Protein AF-A0A9N8EV13-F1 (afdb_monomer_lite)

Foldseek 3Di:
DDDDDDDDDDDPPPVVVVVVVVVVVVVVVVVVVVVVVVVVVVVVVVVVVVFVVLLVVLPVVDDCLQVVVCQDPPCGCVVPTSVNSVVSCCVLPVPADPVNLVVLVCQLPPDDDPVDDVVVNVVSVVVSVVVCVVNVSPPDPDPDPDPDDDD

pLDDT: mean 83.11, std 17.89, range [36.66, 98.5]

Structure (mmCIF, N/CA/C/O backbone):
data_AF-A0A9N8EV13-F1
#
_entry.id   AF-A0A9N8EV13-F1
#
loop_
_atom_site.group_PDB
_atom_site.id
_atom_site.type_symbol
_atom_site.label_atom_id
_atom_site.label_alt_id
_atom_site.label_comp_id
_atom_site.label_asym_id
_atom_site.label_entity_id
_atom_site.label_seq_id
_atom_site.pdbx_PDB_ins_code
_atom_site.Cartn_x
_atom_site.Cartn_y
_atom_site.Cartn_z
_atom_site.occupancy
_atom_site.B_iso_or_equiv
_atom_site.auth_seq_id
_atom_site.auth_comp_id
_atom_site.auth_asym_id
_atom_site.auth_atom_id
_atom_site.pdbx_PDB_model_num
ATOM 1 N N . MET A 1 1 ? 58.842 9.970 -84.841 1.00 42.62 1 MET A N 1
ATOM 2 C CA . MET A 1 1 ? 58.699 9.866 -83.374 1.00 42.62 1 MET A CA 1
ATOM 3 C C . MET A 1 1 ? 57.317 10.390 -83.016 1.00 42.62 1 MET A C 1
ATOM 5 O O . MET A 1 1 ? 57.102 11.584 -83.142 1.00 42.62 1 MET A O 1
ATOM 9 N N . HIS A 1 2 ? 56.359 9.518 -82.693 1.00 44.03 2 HIS A N 1
ATOM 10 C CA . HIS A 1 2 ? 54.988 9.918 -82.351 1.00 44.03 2 HIS A CA 1
ATOM 11 C C . HIS A 1 2 ? 54.731 9.586 -80.878 1.00 44.03 2 HIS A C 1
ATOM 13 O O . HIS A 1 2 ? 54.788 8.424 -80.483 1.00 44.03 2 HIS A O 1
ATOM 19 N N . CYS A 1 3 ? 54.512 10.622 -80.070 1.00 45.16 3 CYS A N 1
ATOM 20 C CA . CYS A 1 3 ? 54.237 10.526 -78.641 1.00 45.16 3 CYS A CA 1
ATOM 21 C C . CYS A 1 3 ? 52.739 10.234 -78.446 1.00 45.16 3 CYS A C 1
ATOM 23 O O . CYS A 1 3 ? 51.904 11.029 -78.871 1.00 45.16 3 CYS A O 1
ATOM 25 N N . SER A 1 4 ? 52.391 9.088 -77.856 1.00 54.22 4 SER A N 1
ATOM 26 C CA . SER A 1 4 ? 51.003 8.760 -77.501 1.00 54.22 4 SER A CA 1
ATOM 27 C C . SER A 1 4 ? 50.699 9.295 -76.106 1.00 54.22 4 SER A C 1
ATOM 29 O O . SER A 1 4 ? 51.316 8.861 -75.136 1.00 54.22 4 SER A O 1
ATOM 31 N N . THR A 1 5 ? 49.752 10.223 -75.987 1.00 58.94 5 THR A N 1
ATOM 32 C CA . THR A 1 5 ? 49.235 10.660 -74.685 1.00 58.94 5 THR A CA 1
ATOM 33 C C . THR A 1 5 ? 48.137 9.705 -74.193 1.00 58.94 5 THR A C 1
ATOM 35 O O . THR A 1 5 ? 47.281 9.294 -74.984 1.00 58.94 5 THR A O 1
ATOM 38 N N . PRO A 1 6 ? 48.113 9.333 -72.898 1.00 59.06 6 PRO A N 1
ATOM 39 C CA . PRO A 1 6 ? 47.042 8.510 -72.345 1.00 59.06 6 PRO A CA 1
ATOM 40 C C . PRO A 1 6 ? 45.741 9.316 -72.257 1.00 59.06 6 PRO A C 1
ATOM 42 O O . PRO A 1 6 ? 45.720 10.420 -71.712 1.00 59.06 6 PRO A O 1
ATOM 45 N N . LYS A 1 7 ? 44.631 8.760 -72.753 1.00 61.34 7 LYS A N 1
ATOM 46 C CA . LYS A 1 7 ? 43.295 9.337 -72.553 1.00 61.34 7 LYS A CA 1
ATOM 47 C C . LYS A 1 7 ? 42.899 9.199 -71.079 1.00 61.34 7 LYS A C 1
ATOM 49 O O . LYS A 1 7 ? 42.625 8.094 -70.620 1.00 61.34 7 LYS A O 1
ATOM 54 N N . HIS A 1 8 ? 42.843 10.306 -70.340 1.00 60.41 8 HIS A N 1
ATOM 55 C CA . HIS A 1 8 ? 42.165 10.334 -69.043 1.00 60.41 8 HIS A CA 1
ATOM 56 C C . HIS A 1 8 ? 40.648 10.234 -69.256 1.00 60.41 8 HIS A C 1
ATOM 58 O O . HIS A 1 8 ? 40.053 11.070 -69.934 1.00 60.41 8 HIS A O 1
ATOM 64 N N . GLY A 1 9 ? 40.033 9.186 -68.698 1.00 67.25 9 GLY A N 1
ATOM 65 C CA . GLY A 1 9 ? 38.577 9.055 -68.622 1.00 67.25 9 GLY A CA 1
ATOM 66 C C . GLY A 1 9 ? 37.962 10.130 -67.713 1.00 67.25 9 GLY A C 1
ATOM 67 O O . GLY A 1 9 ? 38.671 10.706 -66.884 1.00 67.25 9 GLY A O 1
ATOM 68 N N . PRO A 1 10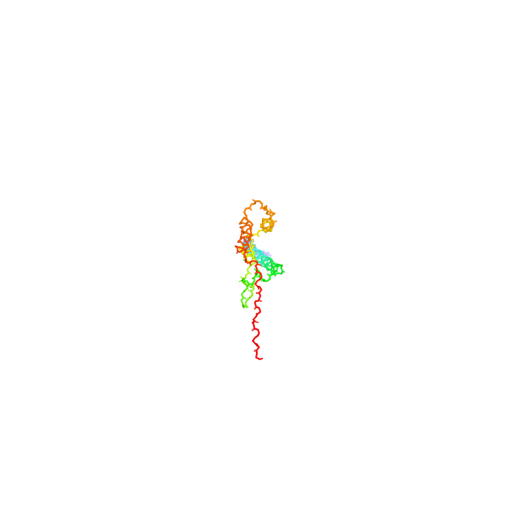 ? 36.661 10.436 -67.861 1.00 62.53 10 PRO A N 1
ATOM 69 C CA . PRO A 1 10 ? 36.020 11.499 -67.101 1.00 62.53 10 PRO A CA 1
ATOM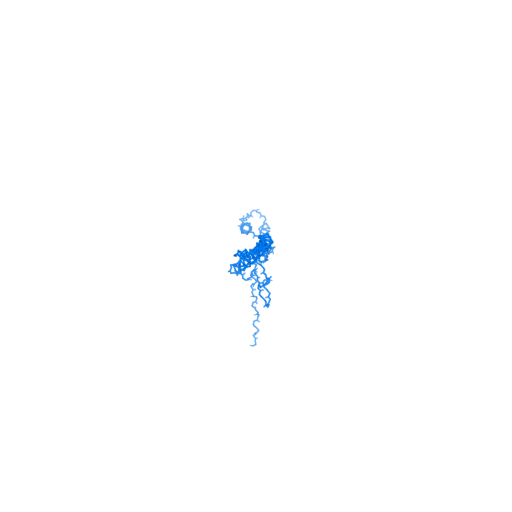 70 C C . PRO A 1 10 ? 36.057 11.184 -65.602 1.00 62.53 10 PRO A C 1
ATOM 72 O O . PRO A 1 10 ? 35.583 10.142 -65.154 1.00 62.53 10 PRO A O 1
ATOM 75 N N . ILE A 1 11 ? 36.612 12.111 -64.823 1.00 62.28 11 ILE A N 1
ATOM 76 C CA . ILE A 1 11 ? 36.556 12.087 -63.364 1.00 62.28 11 ILE A CA 1
ATOM 77 C C . ILE A 1 11 ? 35.072 12.246 -62.995 1.00 62.28 11 ILE A C 1
ATOM 79 O O . ILE A 1 11 ? 34.487 13.293 -63.273 1.00 62.28 11 ILE A O 1
ATOM 83 N N . GLN A 1 12 ? 34.452 11.245 -62.362 1.00 61.84 12 GLN A N 1
ATOM 84 C CA . GLN A 1 12 ? 33.111 11.368 -61.765 1.00 61.84 12 GLN A CA 1
ATOM 85 C C . GLN A 1 12 ? 33.190 11.455 -60.226 1.00 61.84 12 GLN A C 1
ATOM 87 O O . GLN A 1 12 ? 32.782 10.529 -59.536 1.00 61.84 12 GLN A O 1
ATOM 92 N N . PRO A 1 13 ? 33.692 12.554 -59.629 1.00 60.94 13 PRO A N 1
ATOM 93 C CA . PRO A 1 13 ? 33.829 12.675 -58.177 1.00 60.94 13 PRO A CA 1
ATOM 94 C C . PRO A 1 13 ? 32.550 13.180 -57.487 1.00 60.94 13 PRO A C 1
ATOM 96 O O . PRO A 1 13 ? 32.522 13.322 -56.263 1.00 60.94 13 PRO A O 1
ATOM 99 N N . THR A 1 14 ? 31.511 13.531 -58.248 1.00 59.38 14 THR A N 1
ATOM 100 C CA . THR A 1 14 ? 30.260 14.110 -57.737 1.00 59.38 14 THR A CA 1
ATOM 101 C C . THR A 1 14 ? 29.201 13.045 -57.450 1.00 59.38 14 THR A C 1
ATOM 103 O O . THR A 1 14 ? 28.615 13.073 -56.371 1.00 59.38 14 THR A O 1
ATOM 106 N N . GLN A 1 15 ? 29.008 12.062 -58.337 1.00 59.31 15 GLN A N 1
ATOM 107 C CA . GLN A 1 15 ? 28.022 10.980 -58.171 1.00 59.31 15 GLN A CA 1
ATOM 108 C C . GLN A 1 15 ? 28.276 10.157 -56.889 1.00 59.31 15 GLN A C 1
ATOM 110 O O . GLN A 1 15 ? 27.374 10.004 -56.061 1.00 59.31 15 GLN A O 1
ATOM 115 N N . ASP A 1 16 ? 29.523 9.728 -56.666 1.00 60.00 16 ASP A N 1
ATOM 116 C CA . ASP A 1 16 ? 29.928 8.974 -55.469 1.00 60.00 16 ASP A CA 1
ATOM 117 C C . ASP A 1 16 ? 29.783 9.788 -54.177 1.00 60.00 16 ASP A C 1
ATOM 119 O O . ASP A 1 16 ? 29.447 9.255 -53.118 1.00 60.00 16 ASP A O 1
ATOM 123 N N . ARG A 1 17 ? 29.974 11.110 -54.249 1.00 62.50 17 ARG A N 1
ATOM 124 C CA . ARG A 1 17 ? 29.855 12.001 -53.087 1.00 62.50 17 ARG A CA 1
ATOM 125 C C . ARG A 1 17 ? 28.400 12.153 -52.647 1.00 62.50 17 ARG A C 1
ATOM 127 O O . ARG A 1 17 ? 28.118 12.101 -51.452 1.00 62.50 17 ARG A O 1
ATOM 134 N N . HIS A 1 18 ? 27.470 12.291 -53.591 1.00 63.69 18 HIS A N 1
ATOM 135 C CA . HIS A 1 18 ? 26.039 12.353 -53.283 1.00 63.69 18 HIS A CA 1
ATOM 136 C C . HIS A 1 18 ? 25.511 11.021 -52.733 1.00 63.69 18 HIS A C 1
ATOM 138 O O . HIS A 1 18 ? 24.756 11.023 -51.758 1.00 63.69 18 HIS A O 1
ATOM 144 N N . GLN A 1 19 ? 25.956 9.888 -53.287 1.00 69.94 19 GLN A N 1
ATOM 145 C CA . GLN A 1 19 ? 25.602 8.562 -52.769 1.00 69.94 19 GLN A CA 1
ATOM 146 C C . GLN A 1 19 ? 26.183 8.319 -51.366 1.00 69.94 19 GLN A C 1
ATOM 148 O O . GLN A 1 19 ? 25.464 7.859 -50.479 1.00 69.94 19 GLN A O 1
ATOM 153 N N . SER A 1 20 ? 27.435 8.718 -51.122 1.00 82.31 20 SER A N 1
ATOM 154 C CA . SER A 1 20 ? 28.081 8.649 -49.804 1.00 82.31 20 SER A CA 1
ATOM 155 C C . SER A 1 20 ? 27.347 9.486 -48.744 1.00 82.31 20 SER A C 1
ATOM 157 O O . SER A 1 20 ? 27.093 9.012 -47.634 1.00 82.31 20 SER A O 1
ATOM 159 N N . MET A 1 21 ? 26.897 10.697 -49.093 1.00 83.19 21 MET A N 1
ATOM 160 C CA . MET A 1 21 ? 26.118 11.554 -48.189 1.00 83.19 21 MET A CA 1
ATOM 161 C C . MET A 1 21 ? 24.734 10.975 -47.872 1.00 83.19 21 MET A C 1
ATOM 163 O O . MET A 1 21 ? 24.314 11.001 -46.714 1.00 83.19 21 MET A O 1
ATOM 167 N N . ALA A 1 22 ? 24.033 10.416 -48.862 1.00 86.75 22 ALA A N 1
ATOM 168 C CA . ALA A 1 22 ? 22.742 9.760 -48.648 1.00 86.75 22 ALA A CA 1
ATOM 169 C C . ALA A 1 22 ? 22.876 8.525 -47.736 1.00 86.75 22 ALA A C 1
ATOM 171 O O . ALA A 1 22 ? 22.096 8.353 -46.795 1.00 86.75 22 ALA A O 1
ATOM 172 N N . GLN A 1 23 ? 23.915 7.709 -47.945 1.00 88.44 23 GLN A N 1
ATOM 173 C CA . GLN A 1 23 ? 24.233 6.568 -47.081 1.00 88.44 23 GLN A CA 1
ATOM 174 C C . GLN A 1 23 ? 24.596 7.007 -45.656 1.00 88.44 23 GLN A C 1
ATOM 176 O O . GLN A 1 23 ? 24.133 6.407 -44.682 1.00 88.44 23 GLN A O 1
ATOM 181 N N . HIS A 1 24 ? 25.387 8.074 -45.510 1.00 89.44 24 HIS A N 1
ATOM 182 C CA . HIS A 1 24 ? 25.721 8.650 -44.209 1.00 89.44 24 HIS A CA 1
ATOM 183 C C . HIS A 1 24 ? 24.463 9.132 -43.472 1.00 89.44 24 HIS A C 1
ATOM 185 O O . HIS A 1 24 ? 24.245 8.762 -42.318 1.00 89.44 24 HIS A O 1
ATOM 191 N N . GLN A 1 25 ? 23.578 9.868 -44.153 1.00 90.38 25 GLN A N 1
ATOM 192 C CA . GLN A 1 25 ? 22.295 10.300 -43.592 1.00 90.38 25 GLN A CA 1
ATOM 193 C C . GLN A 1 25 ? 21.424 9.114 -43.164 1.00 90.38 25 GLN A C 1
ATOM 195 O O . GLN A 1 25 ? 20.786 9.161 -42.110 1.00 90.38 25 GLN A O 1
ATOM 200 N N . GLN A 1 26 ? 21.406 8.031 -43.943 1.00 92.44 26 GLN A N 1
ATOM 201 C CA . GLN A 1 26 ? 20.654 6.827 -43.600 1.00 92.44 26 GLN A CA 1
ATOM 202 C C . GLN A 1 26 ? 21.218 6.128 -42.355 1.00 92.44 26 GLN A C 1
ATOM 204 O O . GLN A 1 26 ? 20.446 5.731 -41.482 1.00 92.44 26 GLN A O 1
ATOM 209 N N . ARG A 1 27 ? 22.546 6.058 -42.198 1.00 92.38 27 ARG A N 1
ATOM 210 C CA . ARG A 1 27 ? 23.185 5.547 -40.970 1.00 92.38 27 ARG A CA 1
ATOM 211 C C . ARG A 1 27 ? 22.853 6.401 -39.750 1.00 92.38 27 ARG A C 1
ATOM 213 O O . ARG A 1 27 ? 22.523 5.846 -38.708 1.00 92.38 27 ARG A O 1
ATOM 220 N N . LEU A 1 28 ? 22.860 7.729 -39.885 1.00 95.75 28 LEU A N 1
ATOM 221 C CA . LEU A 1 28 ? 22.463 8.631 -38.798 1.00 95.75 28 LEU A CA 1
ATOM 222 C C . LEU A 1 28 ? 21.006 8.404 -38.368 1.00 95.75 28 LEU A C 1
ATOM 224 O O . LEU A 1 28 ? 20.706 8.419 -37.175 1.00 95.75 28 LEU A O 1
ATOM 228 N N . LYS A 1 29 ? 20.091 8.156 -39.316 1.00 95.06 29 LYS A N 1
ATOM 229 C CA . LYS A 1 29 ? 18.695 7.802 -39.001 1.00 95.06 29 LYS A CA 1
ATOM 230 C C . LYS A 1 29 ? 18.609 6.483 -38.224 1.00 95.06 29 LYS A C 1
ATOM 232 O O . LYS A 1 29 ? 17.936 6.433 -37.197 1.00 95.06 29 LYS A O 1
ATOM 237 N N . LEU A 1 30 ? 19.317 5.446 -38.675 1.00 95.00 30 LEU A N 1
ATOM 238 C CA . LEU A 1 30 ? 19.354 4.140 -38.002 1.00 95.00 30 LEU A CA 1
ATOM 239 C C . LEU A 1 30 ? 19.971 4.225 -36.601 1.00 95.00 30 LEU A C 1
ATOM 241 O O . LEU A 1 30 ? 19.473 3.593 -35.668 1.00 95.00 30 LEU A O 1
ATOM 245 N N . GLN A 1 31 ? 21.006 5.049 -36.432 1.00 96.56 31 GLN A N 1
ATOM 246 C CA . GLN A 1 31 ? 21.621 5.308 -35.134 1.00 96.56 31 GLN A CA 1
ATOM 247 C C . GLN A 1 31 ? 20.616 5.952 -34.174 1.00 96.56 31 GLN A C 1
ATOM 249 O O . GLN A 1 31 ? 20.432 5.453 -33.068 1.00 96.56 31 GLN A O 1
ATOM 254 N N . LYS A 1 32 ? 19.912 7.008 -34.606 1.00 96.38 32 LYS A N 1
ATOM 255 C CA . LYS A 1 32 ? 18.872 7.667 -33.795 1.00 96.38 32 LYS A CA 1
ATOM 256 C C . LYS A 1 32 ? 17.763 6.699 -33.385 1.00 96.38 32 LYS A C 1
ATOM 258 O O . LYS A 1 32 ? 17.369 6.688 -32.221 1.00 96.38 32 LYS A O 1
ATOM 263 N N . LEU A 1 33 ? 17.293 5.870 -34.319 1.00 96.94 33 LEU A N 1
ATOM 264 C CA . LEU A 1 33 ? 16.265 4.867 -34.044 1.00 96.94 33 LEU A CA 1
ATOM 265 C C . LEU A 1 33 ? 16.740 3.839 -33.008 1.00 96.94 33 LEU A C 1
ATOM 267 O O . LEU A 1 33 ? 16.016 3.525 -32.067 1.00 96.94 33 LEU A O 1
ATOM 271 N N . THR A 1 34 ? 17.977 3.360 -33.145 1.00 97.00 34 THR A N 1
ATOM 272 C CA . THR A 1 34 ? 18.578 2.407 -32.201 1.00 97.00 34 THR A CA 1
ATOM 273 C C . THR A 1 34 ? 18.723 3.013 -30.809 1.00 97.00 34 THR A C 1
ATOM 275 O O . THR A 1 34 ? 18.343 2.378 -29.827 1.00 97.00 34 THR A O 1
ATOM 278 N N . SER A 1 35 ? 19.214 4.252 -30.714 1.00 96.69 35 SER A N 1
ATOM 279 C CA . SER A 1 35 ? 19.338 4.957 -29.436 1.00 96.69 35 SER A CA 1
ATOM 280 C C . SER A 1 35 ? 17.980 5.162 -28.761 1.00 96.69 35 SER A C 1
ATOM 282 O O . SER A 1 35 ? 17.862 4.932 -27.561 1.00 96.69 35 SER A O 1
ATOM 284 N N . SER A 1 36 ? 16.941 5.524 -29.525 1.00 96.38 36 SER A N 1
ATOM 285 C CA . SER A 1 36 ? 15.575 5.667 -29.003 1.00 96.38 36 SER A CA 1
ATOM 286 C C . SER A 1 36 ? 15.022 4.339 -28.482 1.00 96.38 36 SER A C 1
ATOM 288 O O . SER A 1 36 ? 14.519 4.287 -27.362 1.00 96.38 36 SER A O 1
ATOM 290 N N . LEU A 1 37 ? 15.195 3.245 -29.232 1.00 97.25 37 LEU A N 1
ATOM 291 C CA . LEU A 1 37 ? 14.805 1.909 -28.784 1.00 97.25 37 LEU A CA 1
ATOM 292 C C . LEU A 1 37 ? 15.541 1.507 -27.500 1.00 97.25 37 LEU A C 1
ATOM 294 O O . LEU A 1 37 ? 14.928 0.962 -26.581 1.00 97.25 37 LEU A O 1
ATOM 298 N N . GLN A 1 38 ? 16.848 1.771 -27.427 1.00 97.25 38 GLN A N 1
ATOM 299 C CA . GLN A 1 38 ? 17.645 1.473 -26.240 1.00 97.25 38 GLN A CA 1
ATOM 300 C C . GLN A 1 38 ? 17.150 2.267 -25.027 1.00 97.25 38 GLN A C 1
ATOM 302 O O . GLN A 1 38 ? 17.046 1.712 -23.935 1.00 97.25 38 GLN A O 1
ATOM 307 N N . GLN A 1 39 ? 16.789 3.535 -25.221 1.00 97.19 39 GLN A N 1
ATOM 308 C CA . GLN A 1 39 ? 16.213 4.364 -24.171 1.00 97.19 39 GLN A CA 1
ATOM 309 C C . GLN A 1 39 ? 14.870 3.802 -23.690 1.00 97.19 39 GLN A C 1
ATOM 311 O O . GLN A 1 39 ? 14.705 3.604 -22.491 1.00 97.19 39 GLN A O 1
ATOM 316 N N . THR A 1 40 ? 13.951 3.450 -24.597 1.00 97.62 40 THR A N 1
ATOM 317 C CA . THR A 1 40 ? 12.658 2.843 -24.232 1.00 97.62 40 THR A CA 1
ATOM 318 C C . THR A 1 40 ? 12.836 1.530 -23.472 1.00 97.62 40 THR A C 1
ATOM 320 O O . THR A 1 40 ? 12.167 1.310 -22.462 1.00 97.62 40 THR A O 1
ATOM 323 N N . LYS A 1 41 ? 13.769 0.672 -23.909 1.00 98.19 41 LYS A N 1
ATOM 324 C CA . LYS A 1 41 ? 14.114 -0.566 -23.194 1.00 98.19 41 LYS A CA 1
ATOM 325 C C . LYS A 1 41 ? 14.600 -0.269 -21.779 1.00 98.19 41 LYS A C 1
ATOM 327 O O . LYS A 1 41 ? 14.090 -0.861 -20.833 1.00 98.19 41 LYS A O 1
ATOM 332 N N . ASN A 1 42 ? 15.541 0.662 -21.627 1.00 98.25 42 ASN A N 1
ATOM 333 C CA . ASN A 1 42 ? 16.075 1.040 -20.320 1.00 98.25 42 ASN A CA 1
ATOM 334 C C . ASN A 1 42 ? 14.975 1.594 -19.403 1.00 98.25 42 ASN A C 1
ATOM 336 O O . ASN A 1 42 ? 14.870 1.168 -18.257 1.00 98.25 42 ASN A O 1
ATOM 340 N N . THR A 1 43 ? 14.115 2.480 -19.910 1.00 98.31 43 THR A N 1
ATOM 341 C CA . THR A 1 43 ? 12.981 3.027 -19.153 1.00 98.31 43 THR A CA 1
ATOM 342 C C . THR A 1 43 ? 12.033 1.927 -18.679 1.00 98.31 43 THR A C 1
ATOM 344 O O . THR A 1 43 ? 11.645 1.920 -17.513 1.00 98.31 43 THR A O 1
ATOM 347 N N . PHE A 1 44 ? 11.693 0.967 -19.543 1.00 98.19 44 PHE A N 1
ATOM 348 C CA . PHE A 1 44 ? 10.832 -0.156 -19.173 1.00 98.19 44 PHE A CA 1
ATOM 349 C C . PHE A 1 44 ? 11.464 -1.055 -18.101 1.00 98.19 44 PHE A C 1
ATOM 351 O O . PHE A 1 44 ? 10.790 -1.454 -17.152 1.00 98.19 44 PHE A O 1
ATOM 358 N N . LEU A 1 45 ?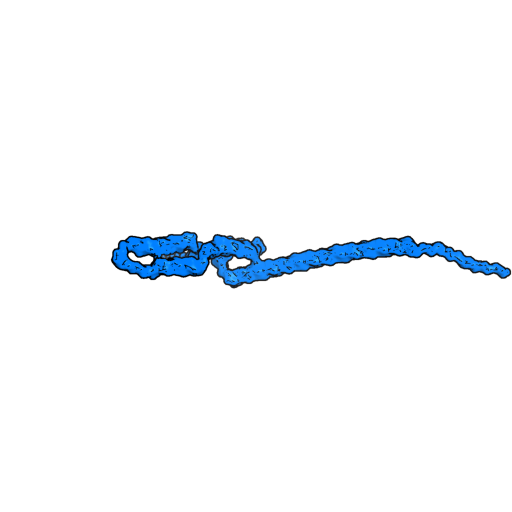 12.761 -1.353 -18.225 1.00 98.50 45 LEU A N 1
ATOM 359 C CA . LEU A 1 45 ? 13.484 -2.159 -17.240 1.00 98.50 45 LEU A CA 1
ATOM 360 C C . LEU A 1 45 ? 13.527 -1.476 -15.870 1.00 98.50 45 LEU A C 1
ATOM 362 O O . LEU A 1 45 ? 13.280 -2.137 -14.863 1.00 98.50 45 LEU A O 1
ATOM 366 N N . ILE A 1 46 ? 13.778 -0.164 -15.840 1.00 98.31 46 ILE A N 1
ATOM 367 C CA . ILE A 1 46 ? 13.753 0.630 -14.606 1.00 98.31 46 ILE A CA 1
ATOM 368 C C . ILE A 1 46 ? 12.353 0.603 -13.996 1.00 98.31 46 ILE A C 1
ATOM 370 O O . ILE A 1 46 ? 12.215 0.263 -12.828 1.00 98.31 46 ILE A O 1
ATOM 374 N N . PHE A 1 47 ? 11.311 0.892 -14.782 1.00 97.62 47 PHE A N 1
ATOM 375 C CA . PHE A 1 47 ? 9.928 0.866 -14.303 1.00 97.62 47 PHE A CA 1
ATOM 376 C C . PHE A 1 47 ? 9.566 -0.483 -13.670 1.00 97.62 47 PHE A C 1
ATOM 378 O O . PHE A 1 47 ? 9.086 -0.525 -12.539 1.00 97.62 47 PHE A O 1
ATOM 385 N N . ARG A 1 48 ? 9.844 -1.589 -14.371 1.00 97.44 48 ARG A N 1
ATOM 386 C CA . ARG A 1 48 ? 9.556 -2.939 -13.873 1.00 97.44 48 ARG A CA 1
ATOM 387 C C . ARG A 1 48 ? 10.352 -3.255 -12.608 1.00 97.44 48 ARG A C 1
ATOM 389 O O . ARG A 1 48 ? 9.798 -3.815 -11.669 1.00 97.44 48 ARG A O 1
ATOM 396 N N . GLY A 1 49 ? 11.637 -2.900 -12.582 1.00 98.06 49 GLY A N 1
ATOM 397 C CA . GLY A 1 49 ? 12.492 -3.091 -11.411 1.00 98.06 49 GLY A CA 1
ATOM 398 C C . GLY A 1 49 ? 11.956 -2.345 -10.191 1.00 98.06 49 GLY A C 1
ATOM 399 O O . GLY A 1 49 ? 11.827 -2.938 -9.122 1.00 98.06 49 GLY A O 1
ATOM 400 N N . THR A 1 50 ? 11.571 -1.082 -10.369 1.00 97.94 50 THR A N 1
ATOM 401 C CA . THR A 1 50 ? 10.991 -0.251 -9.310 1.00 97.94 50 THR A CA 1
ATOM 402 C C . THR A 1 50 ? 9.638 -0.781 -8.837 1.00 97.94 50 THR A C 1
ATOM 404 O O . THR A 1 50 ? 9.430 -0.878 -7.632 1.00 97.94 50 THR A O 1
ATOM 407 N N . GLU A 1 51 ? 8.732 -1.174 -9.742 1.00 97.81 51 GLU A N 1
ATOM 408 C CA . GLU A 1 51 ? 7.435 -1.766 -9.367 1.00 97.81 51 GLU A CA 1
ATOM 409 C C . GLU A 1 51 ? 7.626 -3.030 -8.532 1.00 97.81 51 GLU A C 1
ATOM 411 O O . GLU A 1 51 ? 7.008 -3.177 -7.478 1.00 97.81 51 GLU A O 1
ATOM 416 N N . THR A 1 52 ? 8.521 -3.915 -8.972 1.00 97.25 52 THR A N 1
ATOM 417 C CA . THR A 1 52 ? 8.770 -5.182 -8.286 1.00 97.25 52 THR A CA 1
ATOM 418 C C . THR A 1 52 ? 9.420 -4.951 -6.923 1.00 97.25 52 THR A C 1
ATOM 420 O O . THR A 1 52 ? 9.024 -5.591 -5.949 1.00 97.25 52 THR A O 1
ATOM 423 N N . ALA A 1 53 ? 10.375 -4.021 -6.828 1.00 98.06 53 ALA A N 1
ATOM 424 C CA . ALA A 1 53 ? 11.009 -3.659 -5.564 1.00 98.06 53 ALA A CA 1
ATOM 425 C C . ALA A 1 53 ? 10.001 -3.060 -4.574 1.00 98.06 53 ALA A C 1
ATOM 427 O O . ALA A 1 53 ? 9.939 -3.505 -3.430 1.00 98.06 53 ALA A O 1
ATOM 428 N N . LEU A 1 54 ? 9.166 -2.119 -5.024 1.00 97.69 54 LEU A N 1
ATOM 429 C CA . LEU A 1 54 ? 8.157 -1.482 -4.181 1.00 97.69 54 LEU A CA 1
ATOM 430 C C . LEU A 1 54 ? 7.103 -2.489 -3.710 1.00 97.69 54 LEU A C 1
ATOM 432 O O . LEU A 1 54 ? 6.783 -2.543 -2.526 1.00 97.69 54 LEU A O 1
ATOM 436 N N . LYS A 1 55 ? 6.597 -3.335 -4.616 1.00 97.44 55 LYS A N 1
ATOM 437 C CA . LYS A 1 55 ? 5.655 -4.402 -4.256 1.00 97.44 55 LYS A CA 1
ATOM 438 C C . LYS A 1 55 ? 6.243 -5.328 -3.200 1.00 97.44 55 LYS A C 1
ATOM 440 O O . LYS A 1 55 ? 5.563 -5.663 -2.237 1.00 97.44 55 LYS A O 1
ATOM 445 N N . LYS A 1 56 ? 7.503 -5.731 -3.371 1.00 97.12 56 LYS A N 1
ATOM 446 C CA . LYS A 1 56 ? 8.195 -6.581 -2.404 1.00 97.12 56 LYS A CA 1
ATOM 447 C C . LYS A 1 56 ? 8.292 -5.898 -1.037 1.00 97.12 56 LYS A C 1
ATOM 449 O O . LYS A 1 56 ? 7.907 -6.509 -0.051 1.00 97.12 56 LYS A O 1
ATOM 454 N N . GLN A 1 57 ? 8.726 -4.638 -0.992 1.00 97.75 57 GLN A N 1
ATOM 455 C CA . GLN A 1 57 ? 8.808 -3.870 0.255 1.00 97.75 57 GLN A CA 1
ATOM 456 C C . GLN A 1 57 ? 7.459 -3.801 0.978 1.00 97.75 57 GLN A C 1
ATOM 458 O O . GLN A 1 57 ? 7.407 -4.015 2.185 1.00 97.75 57 GLN A O 1
ATOM 463 N N . LEU A 1 58 ? 6.366 -3.554 0.250 1.00 96.62 58 LEU A N 1
ATOM 464 C CA . LEU A 1 58 ? 5.022 -3.518 0.832 1.00 96.62 58 LEU A CA 1
ATOM 465 C C . LEU A 1 58 ? 4.610 -4.875 1.414 1.00 96.62 58 LEU A C 1
ATOM 467 O O . LEU A 1 58 ? 4.152 -4.927 2.550 1.00 96.62 58 LEU A O 1
ATOM 471 N N . LEU A 1 59 ? 4.811 -5.966 0.670 1.00 95.62 59 LEU A N 1
ATOM 472 C CA . LEU A 1 59 ? 4.462 -7.318 1.123 1.00 95.62 59 LEU A CA 1
ATOM 473 C C . LEU A 1 59 ? 5.337 -7.813 2.286 1.00 95.62 59 LEU A C 1
ATOM 475 O O . LEU A 1 59 ? 4.893 -8.655 3.057 1.00 95.62 59 LEU A O 1
ATOM 479 N N . GLU A 1 60 ? 6.574 -7.326 2.404 1.00 95.81 60 GLU A N 1
ATOM 480 C CA . GLU A 1 60 ? 7.463 -7.652 3.528 1.00 95.81 60 GLU A CA 1
ATOM 481 C C . GLU A 1 60 ? 7.170 -6.804 4.773 1.00 95.81 60 GLU A C 1
ATOM 483 O O . GLU A 1 60 ? 7.367 -7.273 5.891 1.00 95.81 60 GLU A O 1
ATOM 488 N N . THR A 1 61 ? 6.711 -5.564 4.591 1.00 95.75 61 THR A N 1
ATOM 489 C CA . THR A 1 61 ? 6.463 -4.624 5.699 1.00 95.75 61 THR A CA 1
ATOM 490 C C . THR A 1 61 ? 5.077 -4.808 6.309 1.00 95.75 61 THR A C 1
ATOM 492 O O . THR A 1 61 ? 4.903 -4.656 7.516 1.00 95.75 61 THR A O 1
ATOM 495 N N . VAL A 1 62 ? 4.076 -5.111 5.483 1.00 90.25 62 VAL A N 1
ATOM 496 C CA . VAL A 1 62 ? 2.678 -5.217 5.908 1.00 90.25 62 VAL A CA 1
ATOM 497 C C . VAL A 1 62 ? 2.330 -6.678 6.180 1.00 90.25 62 VAL A C 1
ATOM 499 O O . VAL A 1 62 ? 2.627 -7.556 5.375 1.00 90.25 62 VAL A O 1
ATOM 502 N N . SER A 1 63 ? 1.662 -6.943 7.306 1.00 89.56 63 SER A N 1
ATOM 503 C CA . SER A 1 63 ? 1.193 -8.293 7.646 1.00 89.56 63 SER A CA 1
ATOM 504 C C . SER A 1 63 ? 0.260 -8.863 6.565 1.00 89.56 63 SER A C 1
ATOM 506 O O . SER A 1 63 ? -0.605 -8.155 6.041 1.00 89.56 63 SER A O 1
ATOM 508 N N . ASP A 1 64 ? 0.383 -10.166 6.269 1.00 89.12 64 ASP A N 1
ATOM 509 C CA . ASP A 1 64 ? -0.436 -10.863 5.258 1.00 89.12 64 ASP A CA 1
ATOM 510 C C . ASP A 1 64 ? -1.940 -10.749 5.567 1.00 89.12 64 ASP A C 1
ATOM 512 O O . ASP A 1 64 ? -2.753 -10.745 4.649 1.00 89.12 64 ASP A O 1
ATOM 516 N N . THR A 1 65 ? -2.338 -10.546 6.830 1.00 88.62 65 THR A N 1
ATOM 517 C CA . THR A 1 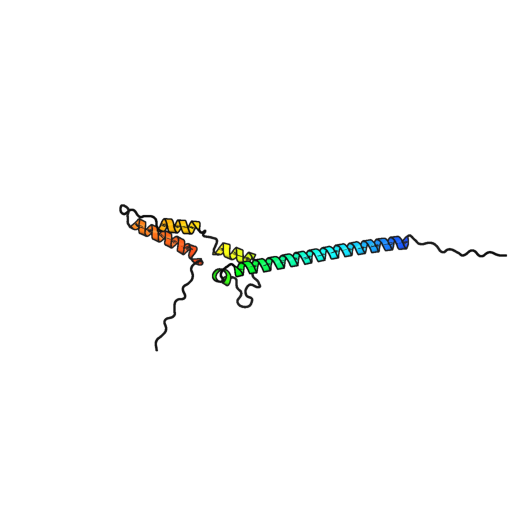65 ? -3.743 -10.317 7.215 1.00 88.62 65 THR A CA 1
ATOM 518 C C . THR A 1 65 ? -4.403 -9.178 6.431 1.00 88.62 65 THR A C 1
ATOM 520 O O . THR A 1 65 ? -5.564 -9.328 6.052 1.00 88.62 65 THR A O 1
ATOM 523 N N . PHE A 1 66 ? -3.661 -8.105 6.135 1.00 88.62 66 PHE A N 1
ATOM 524 C CA . PHE A 1 66 ? -4.157 -6.907 5.444 1.00 88.62 66 PHE A CA 1
ATOM 525 C C . PHE A 1 66 ? -3.981 -6.952 3.919 1.00 88.62 66 PHE A C 1
ATOM 527 O O . PHE A 1 66 ? -4.421 -6.050 3.216 1.00 88.62 66 PHE A O 1
ATOM 534 N N . THR A 1 67 ? -3.307 -7.974 3.384 1.00 92.38 67 THR A N 1
ATOM 535 C CA . THR A 1 67 ? -3.011 -8.078 1.942 1.00 92.38 67 THR A CA 1
ATOM 536 C C . THR A 1 67 ? -3.541 -9.364 1.307 1.00 92.38 67 THR A C 1
ATOM 538 O O . THR A 1 67 ? -3.756 -9.400 0.095 1.00 92.38 67 THR A O 1
ATOM 541 N N . LYS A 1 68 ? -3.857 -10.396 2.103 1.00 92.75 68 LYS A N 1
ATOM 542 C CA . LYS A 1 68 ? -4.350 -11.710 1.648 1.00 92.75 68 LYS A CA 1
ATOM 543 C C . LYS A 1 68 ? -5.600 -11.645 0.772 1.00 92.75 68 LYS A C 1
ATOM 545 O O . LYS A 1 68 ? -5.809 -12.532 -0.047 1.00 92.75 68 LYS A O 1
ATOM 550 N N . THR A 1 69 ? -6.425 -10.616 0.934 1.00 91.12 69 THR A N 1
ATOM 551 C CA . THR A 1 69 ? -7.628 -10.348 0.128 1.00 91.12 69 THR A CA 1
ATOM 552 C C . THR A 1 69 ? -7.291 -10.131 -1.348 1.00 91.12 69 THR A C 1
ATOM 554 O O . THR A 1 69 ? -8.061 -10.527 -2.219 1.00 91.12 69 THR A O 1
ATOM 557 N N . LEU A 1 70 ? -6.115 -9.567 -1.636 1.00 93.38 70 LEU A N 1
ATOM 558 C CA . LEU A 1 70 ? -5.602 -9.341 -2.988 1.00 93.38 70 LEU A CA 1
ATOM 559 C C . LEU A 1 70 ? -4.889 -10.575 -3.563 1.00 93.38 70 LEU A C 1
ATOM 561 O O . LEU A 1 70 ? -4.591 -10.633 -4.756 1.00 93.38 70 LEU A O 1
ATOM 565 N N . LYS A 1 71 ? -4.574 -11.570 -2.729 1.00 93.56 71 LYS A N 1
ATOM 566 C CA . LYS A 1 71 ? -3.761 -12.726 -3.109 1.00 93.56 71 LYS A CA 1
ATOM 567 C C . LYS A 1 71 ? -4.571 -13.710 -3.947 1.00 93.56 71 LYS A C 1
ATOM 569 O O . LYS A 1 71 ? -5.510 -14.343 -3.468 1.00 93.56 71 LYS A O 1
ATOM 574 N N . HIS A 1 72 ? -4.152 -13.932 -5.189 1.00 94.25 72 HIS A N 1
ATOM 575 C CA . HIS A 1 72 ? -4.762 -14.960 -6.024 1.00 94.25 72 HIS A CA 1
ATOM 576 C C . HIS A 1 72 ? -4.354 -16.365 -5.557 1.00 94.25 72 HIS A C 1
ATOM 578 O O . HIS A 1 72 ? -3.171 -16.641 -5.347 1.00 94.25 72 HIS A O 1
ATOM 584 N N . LYS A 1 73 ? -5.312 -17.298 -5.487 1.00 91.69 73 LYS A N 1
ATOM 585 C CA . LYS A 1 73 ? -5.094 -18.670 -4.987 1.00 91.69 73 LYS A CA 1
ATOM 586 C C . LYS A 1 73 ? -3.948 -19.412 -5.689 1.00 91.69 73 LYS A C 1
ATOM 588 O O . LYS A 1 73 ? -3.189 -20.114 -5.035 1.00 91.69 73 LYS A O 1
ATOM 593 N N . MET A 1 74 ? -3.836 -19.261 -7.010 1.00 92.81 74 MET A N 1
ATOM 594 C CA . MET A 1 74 ? -2.849 -19.987 -7.828 1.00 92.81 74 MET A CA 1
ATOM 595 C C . MET A 1 74 ? -1.594 -19.173 -8.154 1.00 92.81 74 MET A C 1
ATOM 597 O O . MET A 1 74 ? -0.539 -19.747 -8.396 1.00 92.81 74 MET A O 1
ATOM 601 N N . TYR A 1 75 ? -1.705 -17.844 -8.195 1.00 92.75 75 TYR A N 1
ATOM 602 C CA . TYR A 1 75 ? -0.656 -16.964 -8.733 1.00 92.75 75 TYR A CA 1
ATOM 603 C C . TYR A 1 75 ? -0.099 -15.997 -7.681 1.00 92.75 75 TYR A C 1
ATOM 605 O O . TYR A 1 75 ? 0.769 -15.180 -7.985 1.00 92.75 75 TYR A O 1
ATOM 613 N N . GLY A 1 76 ? -0.596 -16.065 -6.442 1.00 93.44 76 GLY A N 1
ATOM 614 C CA . GLY A 1 76 ? -0.242 -15.136 -5.378 1.00 93.44 76 GLY A CA 1
ATOM 615 C C . GLY A 1 76 ? -0.491 -13.687 -5.798 1.00 93.44 76 GLY A C 1
ATOM 616 O O . GLY A 1 76 ? -1.543 -13.356 -6.340 1.00 93.44 76 GLY A O 1
ATOM 617 N N . TYR A 1 77 ? 0.510 -12.837 -5.588 1.00 94.75 77 TYR A N 1
ATOM 618 C CA . TYR A 1 77 ? 0.474 -11.408 -5.914 1.00 94.75 77 TYR A CA 1
ATOM 619 C C . TYR A 1 77 ? 1.001 -11.083 -7.324 1.00 94.75 77 TYR A C 1
ATOM 621 O O . TYR A 1 77 ? 1.324 -9.932 -7.611 1.00 94.75 77 TYR A O 1
ATOM 629 N N . ALA A 1 78 ? 1.136 -12.070 -8.219 1.00 93.44 78 ALA A N 1
ATOM 630 C CA . ALA A 1 78 ? 1.747 -11.858 -9.537 1.00 93.44 78 ALA A CA 1
ATOM 631 C C . ALA A 1 78 ? 1.011 -10.809 -10.389 1.00 93.44 78 ALA A C 1
ATOM 633 O O . ALA A 1 78 ? 1.654 -10.053 -11.114 1.00 93.44 78 ALA A O 1
ATOM 634 N N . GLN A 1 79 ? -0.320 -10.759 -10.282 1.00 93.56 79 GLN A N 1
ATOM 635 C CA . GLN A 1 79 ? -1.173 -9.823 -11.023 1.00 93.56 79 GLN A CA 1
ATOM 636 C C . GLN A 1 79 ? -1.490 -8.543 -10.242 1.00 93.56 79 GLN A C 1
ATOM 638 O O . GLN A 1 79 ? -2.125 -7.654 -10.792 1.00 93.56 79 GLN A O 1
ATOM 643 N N . VAL A 1 80 ? -1.045 -8.452 -8.988 1.00 95.75 80 VAL A N 1
ATOM 644 C CA . VAL A 1 80 ? -1.279 -7.294 -8.127 1.00 95.75 80 VAL A CA 1
ATOM 645 C C . VAL A 1 80 ? -0.091 -6.347 -8.249 1.00 95.75 80 VAL A C 1
ATOM 647 O O . VAL A 1 80 ? 1.071 -6.759 -8.152 1.00 95.75 80 VAL A O 1
ATOM 650 N N . THR A 1 81 ? -0.382 -5.074 -8.468 1.00 96.69 81 THR A N 1
ATOM 651 C CA . THR A 1 81 ? 0.593 -3.986 -8.527 1.00 96.69 81 THR A CA 1
ATOM 652 C C . THR A 1 81 ? 0.794 -3.352 -7.154 1.00 96.69 81 THR A C 1
ATOM 654 O O . THR A 1 81 ? -0.095 -3.358 -6.303 1.00 96.69 81 THR A O 1
ATOM 657 N N . ALA A 1 82 ? 1.950 -2.719 -6.942 1.00 97.00 82 ALA A N 1
ATOM 658 C CA . ALA A 1 82 ? 2.205 -1.955 -5.717 1.00 97.00 82 ALA A CA 1
ATOM 659 C C . ALA A 1 82 ? 1.135 -0.875 -5.445 1.00 97.00 82 ALA A C 1
ATOM 661 O O . ALA A 1 82 ? 0.774 -0.628 -4.297 1.00 97.00 82 ALA A O 1
ATOM 662 N N . ARG A 1 83 ? 0.591 -0.258 -6.504 1.00 96.88 83 ARG A N 1
ATOM 663 C CA . ARG A 1 83 ? -0.470 0.750 -6.393 1.00 96.88 83 ARG A CA 1
ATOM 664 C C . ARG A 1 83 ? -1.782 0.155 -5.886 1.00 96.88 83 ARG A C 1
ATOM 666 O O . ARG A 1 83 ? -2.440 0.796 -5.078 1.00 96.88 83 ARG A O 1
ATOM 673 N N . GLU A 1 84 ? -2.163 -1.033 -6.349 1.00 96.50 84 GLU A N 1
ATOM 674 C CA . GLU A 1 84 ? -3.380 -1.713 -5.881 1.00 96.50 84 GLU A CA 1
ATOM 675 C C . GLU A 1 84 ? -3.264 -2.125 -4.415 1.00 96.50 84 GLU A C 1
ATOM 677 O O . GLU A 1 84 ? -4.234 -1.990 -3.679 1.00 96.50 84 GLU A O 1
ATOM 682 N N . ILE A 1 85 ? -2.073 -2.548 -3.974 1.00 95.56 85 ILE A N 1
ATOM 683 C CA . ILE A 1 85 ? -1.815 -2.824 -2.555 1.00 95.56 85 ILE A CA 1
ATOM 684 C C . ILE A 1 85 ? -2.023 -1.553 -1.729 1.00 95.56 85 ILE A C 1
ATOM 686 O O . ILE A 1 85 ? -2.809 -1.567 -0.791 1.00 95.56 85 ILE A O 1
ATOM 690 N N . LEU A 1 86 ? -1.375 -0.443 -2.097 1.00 95.06 86 LEU A N 1
ATOM 691 C CA . LEU A 1 86 ? -1.525 0.827 -1.378 1.00 95.06 86 LEU A CA 1
ATOM 692 C C . LEU A 1 86 ? -2.973 1.324 -1.367 1.00 95.06 86 LEU A C 1
ATOM 694 O O . LEU A 1 86 ? -3.472 1.707 -0.318 1.00 95.06 86 LEU A O 1
ATOM 698 N N . ALA A 1 87 ? -3.654 1.282 -2.514 1.00 94.25 87 ALA A N 1
ATOM 699 C CA . ALA A 1 87 ? -5.044 1.712 -2.617 1.00 94.25 87 ALA A CA 1
ATOM 700 C C . ALA A 1 87 ? -5.983 0.840 -1.773 1.00 94.25 87 ALA A C 1
ATOM 702 O O . ALA A 1 87 ? -6.918 1.359 -1.176 1.00 94.25 87 ALA A O 1
ATOM 703 N N . HIS A 1 88 ? -5.738 -0.472 -1.705 1.00 91.62 88 HIS A N 1
ATOM 704 C CA . HIS A 1 88 ? -6.497 -1.355 -0.827 1.00 91.62 88 HIS A CA 1
ATOM 705 C C . HIS A 1 88 ? -6.266 -1.017 0.643 1.00 91.62 88 HIS A C 1
ATOM 707 O O . HIS A 1 88 ? -7.234 -0.914 1.388 1.00 91.62 88 HIS A O 1
ATOM 713 N N . LEU A 1 89 ? -5.006 -0.822 1.045 1.00 89.62 89 LEU A N 1
ATOM 714 C CA . LEU A 1 89 ? -4.670 -0.494 2.428 1.00 89.62 89 LEU A CA 1
ATOM 715 C C . LEU A 1 89 ? -5.296 0.835 2.861 1.00 89.62 89 LEU A C 1
ATOM 717 O O . LEU A 1 89 ? -5.870 0.915 3.939 1.00 89.62 89 LEU A O 1
ATOM 721 N N . ASP A 1 90 ? -5.242 1.841 1.994 1.00 88.44 90 ASP A N 1
ATOM 722 C CA . ASP A 1 90 ? -5.844 3.153 2.228 1.00 88.44 90 ASP A CA 1
ATOM 723 C C . ASP A 1 90 ? -7.377 3.070 2.311 1.00 88.44 90 ASP A C 1
ATOM 725 O O . ASP A 1 90 ? -7.983 3.514 3.282 1.00 88.44 90 ASP A O 1
ATOM 729 N N . ALA A 1 91 ? -8.019 2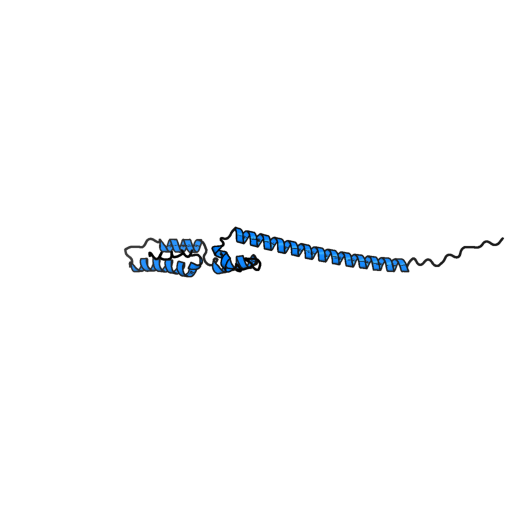.411 1.343 1.00 85.81 91 ALA A N 1
ATOM 730 C CA . ALA A 1 91 ? -9.476 2.332 1.290 1.00 85.81 91 ALA A CA 1
ATOM 731 C C . ALA A 1 91 ? -10.089 1.441 2.382 1.00 85.81 91 ALA A C 1
ATOM 733 O O . ALA A 1 91 ? -11.184 1.736 2.851 1.00 85.81 91 ALA A O 1
ATOM 734 N N . ALA A 1 92 ? -9.425 0.343 2.755 1.00 82.00 92 ALA A N 1
ATOM 735 C CA . ALA A 1 92 ? -9.946 -0.606 3.741 1.00 82.00 92 ALA A CA 1
ATOM 736 C C . ALA A 1 92 ? -9.526 -0.264 5.176 1.00 82.00 92 ALA A C 1
ATOM 738 O O . ALA A 1 92 ? -10.267 -0.549 6.110 1.00 82.00 92 ALA A O 1
ATOM 739 N N . TYR A 1 93 ? -8.347 0.338 5.365 1.00 80.56 93 TYR A N 1
ATOM 740 C CA . TYR A 1 93 ? -7.753 0.516 6.695 1.00 80.56 93 TYR A CA 1
ATOM 741 C C . TYR A 1 93 ? -7.272 1.947 6.979 1.00 80.56 93 TYR A C 1
ATOM 743 O O . TYR A 1 93 ? -6.919 2.243 8.114 1.00 80.56 93 TYR A O 1
ATOM 751 N N . GLY A 1 94 ? -7.280 2.851 5.996 1.00 76.00 94 GLY A N 1
ATOM 752 C CA . GLY A 1 94 ? -6.849 4.249 6.141 1.00 76.00 94 GLY A CA 1
ATOM 753 C C . GLY A 1 94 ? -7.949 5.222 6.580 1.00 76.00 94 GLY A C 1
ATOM 754 O O . GLY A 1 94 ? -7.753 6.430 6.514 1.00 76.00 94 GLY A O 1
ATOM 755 N N . THR A 1 95 ? -9.122 4.726 6.995 1.00 74.75 95 THR A N 1
ATOM 756 C CA . THR A 1 95 ? -10.274 5.585 7.348 1.00 74.75 95 THR A CA 1
ATOM 757 C C . THR A 1 95 ? -10.212 6.127 8.781 1.00 74.75 95 THR A C 1
ATOM 759 O O . THR A 1 95 ? -10.840 7.141 9.067 1.00 74.75 95 THR A O 1
ATOM 762 N N . VAL A 1 96 ? -9.467 5.471 9.674 1.00 75.56 96 VAL A N 1
ATOM 763 C CA . VAL A 1 96 ? -9.331 5.859 11.086 1.00 75.56 96 VAL A CA 1
ATOM 764 C C . VAL A 1 96 ? -7.860 6.071 11.399 1.00 75.56 96 VAL A C 1
ATOM 766 O O . VAL A 1 96 ? -7.068 5.139 11.257 1.00 75.56 96 VAL A O 1
ATOM 769 N N . ASP A 1 97 ? -7.494 7.272 11.840 1.00 75.38 97 ASP A N 1
ATOM 770 C CA . ASP A 1 97 ? -6.126 7.564 12.262 1.00 75.38 97 ASP A CA 1
ATOM 771 C C . ASP A 1 97 ? -5.913 7.196 13.744 1.00 75.38 97 ASP A C 1
ATOM 773 O O . ASP A 1 97 ? -6.847 7.022 14.533 1.00 75.38 97 ASP A O 1
ATOM 777 N N . ALA A 1 98 ? -4.653 7.098 14.165 1.00 76.44 98 ALA A N 1
ATOM 778 C CA . ALA A 1 98 ? -4.275 6.837 15.547 1.00 76.44 98 ALA A CA 1
ATOM 779 C C . ALA A 1 98 ? -4.845 7.883 16.519 1.00 76.44 98 ALA A C 1
ATOM 781 O O . ALA A 1 98 ? -5.121 7.562 17.676 1.00 76.44 98 ALA A O 1
ATOM 782 N N . ASP A 1 99 ? -5.020 9.126 16.071 1.00 79.94 99 ASP A N 1
ATOM 783 C CA . ASP A 1 99 ? -5.606 10.186 16.888 1.00 79.94 99 ASP A CA 1
ATOM 784 C C . ASP A 1 99 ? -7.120 10.003 17.074 1.00 79.94 99 ASP A C 1
ATOM 786 O O . ASP A 1 99 ? -7.610 10.202 18.186 1.00 79.94 99 ASP A O 1
ATOM 790 N N . ASP A 1 100 ? -7.839 9.485 16.074 1.00 84.19 100 ASP A N 1
ATOM 791 C CA . ASP A 1 100 ? -9.262 9.147 16.208 1.00 84.19 100 ASP A CA 1
ATOM 792 C C . ASP A 1 100 ? -9.478 8.024 17.236 1.00 84.19 100 ASP A C 1
ATOM 794 O O . ASP A 1 100 ? -10.407 8.079 18.051 1.00 84.19 100 ASP A O 1
ATOM 798 N N . ILE A 1 101 ? -8.583 7.024 17.248 1.00 85.94 101 ILE A N 1
ATOM 799 C CA . ILE A 1 101 ? -8.587 5.944 18.248 1.00 85.94 101 ILE A CA 1
ATOM 800 C C . ILE A 1 101 ? -8.340 6.519 19.647 1.00 85.94 101 ILE A C 1
ATOM 802 O O . ILE A 1 101 ? -9.111 6.235 20.566 1.00 85.94 101 ILE A O 1
ATOM 806 N N . LYS A 1 102 ? -7.317 7.370 19.817 1.00 87.88 102 LYS A N 1
ATOM 807 C CA . LYS A 1 102 ? -7.022 8.019 21.109 1.00 87.88 102 LYS A CA 1
ATOM 808 C C . LYS A 1 102 ? -8.184 8.876 21.592 1.00 87.88 102 LYS A C 1
ATOM 810 O O . LYS A 1 102 ? -8.504 8.862 22.779 1.00 87.88 102 LYS A O 1
ATOM 815 N N . ASP A 1 103 ? -8.828 9.613 20.697 1.00 90.69 103 ASP A N 1
ATOM 816 C CA . ASP A 1 103 ? -9.976 10.443 21.041 1.00 90.69 103 ASP A CA 1
ATOM 817 C C . ASP A 1 103 ? -11.198 9.599 21.403 1.00 90.69 103 ASP A C 1
ATOM 819 O O . ASP A 1 103 ? -11.964 9.977 22.295 1.00 90.69 103 ASP A O 1
ATOM 823 N N . ASN A 1 104 ? -11.392 8.443 20.762 1.00 92.69 104 ASN A N 1
ATOM 824 C CA . ASN A 1 104 ? -12.415 7.483 21.167 1.00 92.69 104 ASN A CA 1
ATOM 825 C C . ASN A 1 104 ? -12.126 6.894 22.556 1.00 92.69 104 ASN A C 1
ATOM 827 O O . ASN A 1 104 ? -13.002 6.904 23.421 1.00 92.69 104 ASN A O 1
ATOM 831 N N . GLU A 1 105 ? -10.890 6.460 22.817 1.00 92.88 105 GLU A N 1
ATOM 832 C CA . GLU A 1 105 ? -10.470 5.955 24.130 1.00 92.88 105 GLU A CA 1
ATOM 833 C C . GLU A 1 105 ? -10.604 7.018 25.223 1.00 92.88 105 GLU A C 1
ATOM 835 O O . GLU A 1 105 ? -11.084 6.734 26.322 1.00 92.88 105 GLU A O 1
ATOM 840 N N . LYS A 1 106 ? -10.218 8.262 24.934 1.00 94.69 106 LYS A N 1
ATOM 841 C CA . LYS A 1 106 ? -10.339 9.386 25.864 1.00 94.69 106 LYS A CA 1
ATOM 842 C C . LYS A 1 106 ? -11.798 9.689 26.190 1.00 94.69 106 LYS A C 1
ATOM 844 O O . LYS A 1 106 ? -12.114 9.930 27.353 1.00 94.69 106 LYS A O 1
ATOM 849 N N . ARG A 1 107 ? -12.688 9.655 25.191 1.00 93.31 107 ARG A N 1
ATOM 850 C CA . ARG A 1 107 ? -14.138 9.795 25.397 1.00 93.31 107 ARG A CA 1
ATOM 851 C C . ARG A 1 107 ? -14.694 8.636 26.214 1.00 93.31 107 ARG A C 1
ATOM 853 O O . ARG A 1 107 ? -15.440 8.881 27.152 1.00 93.31 107 ARG A O 1
ATOM 860 N N . MET A 1 108 ? -14.292 7.401 25.918 1.00 94.19 108 MET A N 1
ATOM 861 C CA . MET A 1 108 ? -14.725 6.213 26.656 1.00 94.19 108 MET A CA 1
ATOM 862 C C . MET A 1 108 ? -14.288 6.253 28.126 1.00 94.19 108 MET A C 1
ATOM 864 O O . MET A 1 108 ? -15.074 5.893 28.997 1.00 94.19 108 MET A O 1
ATOM 868 N N . ASN A 1 109 ? -13.073 6.728 28.411 1.00 94.62 109 ASN A N 1
ATOM 869 C CA . ASN A 1 109 ? -12.494 6.778 29.758 1.00 94.62 109 ASN A CA 1
ATOM 870 C C . ASN A 1 109 ? -12.756 8.095 30.508 1.00 94.62 109 ASN A C 1
ATOM 872 O O . ASN A 1 109 ? -12.218 8.297 31.599 1.00 94.62 109 ASN A O 1
ATOM 876 N N . ALA A 1 110 ? -13.548 9.011 29.945 1.00 94.25 110 ALA A N 1
ATOM 877 C CA . ALA A 1 110 ? -13.863 10.271 30.602 1.00 94.25 110 ALA A CA 1
ATOM 878 C C . ALA A 1 110 ? -14.563 10.020 31.949 1.00 94.25 110 ALA A C 1
ATOM 880 O O . ALA A 1 110 ? -15.499 9.220 32.038 1.00 94.25 110 ALA A O 1
ATOM 881 N N . THR A 1 111 ? -14.110 10.713 32.999 1.00 94.31 111 THR A N 1
ATOM 882 C CA . THR A 1 111 ? -14.679 10.590 34.345 1.00 94.31 111 THR A CA 1
ATOM 883 C C . THR A 1 111 ? -16.150 10.992 34.339 1.00 94.31 111 THR A C 1
ATOM 885 O O . THR A 1 111 ? -16.486 12.153 34.102 1.00 94.31 111 THR A O 1
ATOM 888 N N . TRP A 1 112 ? -17.028 10.043 34.652 1.00 93.56 112 TRP A N 1
ATOM 889 C CA . TRP A 1 112 ? -18.452 10.312 34.810 1.00 93.56 112 TRP A CA 1
ATOM 890 C C . TRP A 1 112 ? -18.742 10.974 36.162 1.00 93.56 112 TRP A C 1
ATOM 892 O O . TRP A 1 112 ? -18.208 10.575 37.197 1.00 93.56 112 TRP A O 1
ATOM 902 N N . ASN A 1 113 ? -19.605 11.992 36.153 1.00 91.94 113 ASN A N 1
ATOM 903 C CA . ASN A 1 113 ? -20.054 12.686 37.356 1.00 91.94 113 ASN A CA 1
ATOM 904 C C . ASN A 1 113 ? -21.271 11.960 37.960 1.00 91.94 113 ASN A C 1
ATOM 906 O O . ASN A 1 113 ? -22.323 11.957 37.320 1.00 91.94 113 ASN A O 1
ATOM 910 N N . PRO A 1 114 ? -21.199 11.450 39.205 1.00 90.50 114 PRO A N 1
ATOM 911 C CA . PRO A 1 114 ? -22.315 10.748 39.843 1.00 90.50 114 PRO A CA 1
ATOM 912 C C . PRO A 1 114 ? -23.582 11.578 40.070 1.00 90.50 114 PRO A C 1
ATOM 914 O O . PRO A 1 114 ? -24.639 11.018 40.344 1.00 90.50 114 PRO A O 1
ATOM 917 N N . SER A 1 115 ? -23.486 12.907 39.960 1.00 94.75 115 SER A N 1
ATOM 918 C CA . SER A 1 115 ? -24.642 13.811 40.006 1.00 94.75 115 SER A CA 1
ATOM 919 C C . SER A 1 115 ? -25.460 13.814 38.706 1.00 94.75 115 SER A C 1
ATOM 921 O O . SER A 1 115 ? -26.545 14.388 38.678 1.00 94.75 115 SER A O 1
ATOM 923 N N . GLN A 1 116 ? -24.943 13.226 37.622 1.00 93.00 116 GLN A N 1
ATOM 924 C CA . GLN A 1 116 ? -25.639 13.094 36.340 1.00 93.00 116 GLN A CA 1
ATOM 925 C C . GLN A 1 116 ? -26.391 11.756 36.255 1.00 93.00 116 GLN A C 1
ATOM 927 O O . GLN A 1 116 ? -26.098 10.827 37.011 1.00 93.00 116 GLN A O 1
ATOM 932 N N . PRO A 1 117 ? -27.353 11.603 35.332 1.00 95.81 117 PRO A N 1
ATOM 933 C CA . PRO A 1 117 ? -27.973 10.312 35.069 1.00 95.81 117 PRO A CA 1
ATOM 934 C C . PRO A 1 117 ? -26.941 9.238 34.693 1.00 95.81 117 PRO A C 1
ATOM 936 O O . PRO A 1 117 ? -26.103 9.430 33.815 1.00 95.81 117 PRO A O 1
ATOM 939 N N . ILE A 1 118 ? -27.058 8.041 35.279 1.00 94.62 118 ILE A N 1
ATOM 940 C CA . ILE A 1 118 ? -26.214 6.884 34.911 1.00 94.62 118 ILE A CA 1
ATOM 941 C C . ILE A 1 118 ? -26.360 6.492 33.430 1.00 94.62 118 ILE A C 1
ATOM 943 O O . ILE A 1 118 ? -25.465 5.893 32.837 1.00 94.62 118 ILE A O 1
ATOM 947 N N . LYS A 1 119 ? -27.484 6.873 32.808 1.00 94.06 119 LYS A N 1
ATOM 948 C CA . LYS A 1 119 ? -27.724 6.716 31.372 1.00 94.06 119 LYS A CA 1
ATOM 949 C C . LYS A 1 119 ? -26.632 7.370 30.524 1.00 94.06 119 LYS A C 1
ATOM 951 O O . LYS A 1 119 ? -26.312 6.828 29.472 1.00 94.06 119 LYS A O 1
ATOM 956 N N . ASP A 1 120 ? -26.032 8.460 30.990 1.00 92.75 120 ASP A N 1
ATOM 957 C CA . ASP A 1 120 ? -24.991 9.168 30.244 1.00 92.75 120 ASP A CA 1
ATOM 958 C C . ASP A 1 120 ? -23.699 8.349 30.173 1.00 92.75 120 ASP A C 1
ATOM 960 O O . ASP A 1 120 ? -23.105 8.246 29.102 1.00 92.75 120 ASP A O 1
ATOM 964 N N . LEU A 1 121 ? -23.330 7.659 31.260 1.00 94.50 121 LEU A N 1
ATOM 965 C CA . LEU A 1 121 ? -22.222 6.698 31.256 1.00 94.50 121 LEU A CA 1
ATOM 966 C C . LEU A 1 121 ? -22.495 5.534 30.292 1.00 94.50 121 LEU A C 1
ATOM 968 O O . LEU A 1 121 ? -21.618 5.130 29.531 1.00 94.50 121 LEU A O 1
ATOM 972 N N . TYR A 1 122 ? -23.723 5.003 30.283 1.00 95.12 122 TYR A N 1
ATOM 973 C CA . TYR A 1 122 ? -24.090 3.946 29.337 1.00 95.12 122 TYR A CA 1
ATOM 974 C C . TYR A 1 122 ? -24.034 4.417 27.880 1.00 95.12 122 TYR A C 1
ATOM 976 O O . TYR A 1 122 ? -23.605 3.653 27.017 1.00 95.12 122 TYR A O 1
ATOM 984 N N . ASN A 1 123 ? -24.452 5.652 27.598 1.00 94.75 123 ASN A N 1
ATOM 985 C CA . ASN A 1 123 ? -24.362 6.234 26.260 1.00 94.75 123 ASN A CA 1
ATOM 986 C C . ASN A 1 123 ? -22.899 6.431 25.843 1.00 94.75 123 ASN A C 1
ATOM 988 O O . ASN A 1 123 ? -22.537 5.996 24.760 1.00 94.75 123 ASN A O 1
ATOM 992 N N . GLN A 1 124 ? -22.045 6.961 26.724 1.00 94.62 124 GLN A N 1
ATOM 993 C CA . GLN A 1 124 ? -20.605 7.122 26.482 1.00 94.62 124 GLN A CA 1
ATOM 994 C C . GLN A 1 124 ? -19.936 5.802 26.068 1.00 94.62 124 GLN A C 1
ATOM 996 O O . GLN A 1 124 ? -19.195 5.759 25.086 1.00 94.62 124 GLN A O 1
ATOM 1001 N N . VAL A 1 125 ? -20.232 4.705 26.774 1.00 94.75 125 VAL A N 1
ATOM 1002 C CA . VAL A 1 125 ? -19.709 3.375 26.417 1.00 94.75 125 VAL A CA 1
ATOM 1003 C C . VAL A 1 125 ? -20.300 2.878 25.095 1.00 94.75 125 VAL A C 1
ATOM 1005 O O . VAL A 1 125 ? -19.571 2.329 24.270 1.00 94.75 125 VAL A O 1
ATOM 1008 N N . LYS A 1 126 ? -21.603 3.080 24.857 1.00 94.75 126 LYS A N 1
ATOM 1009 C CA . LYS A 1 126 ? -22.250 2.688 23.595 1.00 94.75 126 LYS A CA 1
ATOM 1010 C C . LYS A 1 126 ? -21.700 3.441 22.389 1.00 94.75 126 LYS A C 1
ATOM 1012 O O . LYS A 1 126 ? -21.522 2.830 21.342 1.00 94.75 126 LYS A O 1
ATOM 1017 N N . ASP A 1 127 ? -21.422 4.729 22.529 1.00 93.19 127 ASP A N 1
ATOM 1018 C CA . A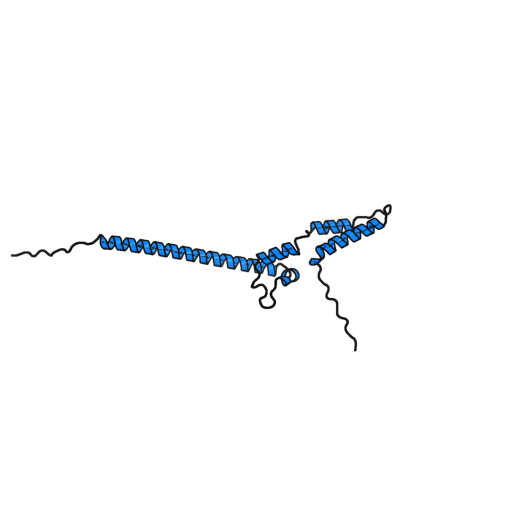SP A 1 127 ? -20.861 5.548 21.458 1.00 93.19 127 ASP A CA 1
ATOM 1019 C C . ASP A 1 127 ? -19.441 5.086 21.112 1.00 93.19 127 ASP A C 1
ATOM 1021 O O . ASP A 1 127 ? -19.106 4.960 19.934 1.00 93.19 127 ASP A O 1
ATOM 1025 N N . ALA A 1 128 ? -18.641 4.729 22.124 1.00 91.75 128 ALA A N 1
ATOM 1026 C CA . ALA A 1 128 ? -17.313 4.158 21.917 1.00 91.75 128 ALA A CA 1
ATOM 1027 C C . ALA A 1 128 ? -17.355 2.783 21.230 1.00 91.75 128 ALA A C 1
ATOM 1029 O O . ALA A 1 128 ? -16.551 2.510 20.337 1.00 91.75 128 ALA A O 1
ATOM 1030 N N . GLN A 1 129 ? -18.311 1.928 21.613 1.00 90.62 129 GLN A N 1
ATOM 1031 C CA . GLN A 1 129 ? -18.554 0.639 20.957 1.00 90.62 129 GLN A CA 1
ATOM 1032 C C . GLN A 1 129 ? -19.016 0.811 19.512 1.00 90.62 129 GLN A C 1
ATOM 1034 O O . GLN A 1 129 ? -18.582 0.064 18.641 1.00 90.62 129 GLN A O 1
ATOM 1039 N N . LYS A 1 130 ? -19.884 1.792 19.252 1.00 89.88 130 LYS A N 1
ATOM 1040 C CA . LYS A 1 130 ? -20.372 2.089 17.909 1.00 89.88 130 LYS A CA 1
ATOM 1041 C C . LYS A 1 130 ? -19.234 2.548 16.999 1.00 89.88 130 LYS A C 1
ATOM 1043 O O . LYS A 1 130 ? -19.099 2.008 15.912 1.00 89.88 130 LYS A O 1
ATOM 1048 N N . PHE A 1 131 ? -18.387 3.466 17.472 1.00 87.88 131 PHE A N 1
ATOM 1049 C CA . PHE A 1 131 ? -17.194 3.889 16.737 1.00 87.88 131 PHE A CA 1
ATOM 1050 C C . PHE A 1 131 ? -16.294 2.697 16.382 1.00 87.88 131 PHE A C 1
ATOM 1052 O O . PHE A 1 131 ? -15.864 2.574 15.244 1.00 87.88 131 PHE A O 1
ATOM 1059 N N . ALA A 1 132 ? -16.051 1.786 17.329 1.00 85.06 132 ALA A N 1
ATOM 1060 C CA . ALA A 1 132 ? -15.258 0.589 17.055 1.00 85.06 132 ALA A CA 1
ATOM 1061 C C . ALA A 1 132 ? -15.931 -0.341 16.027 1.00 85.06 132 ALA A C 1
ATOM 1063 O O . ALA A 1 132 ? -15.268 -0.823 15.117 1.00 85.06 132 ALA A O 1
ATOM 1064 N N . ALA A 1 133 ? -17.244 -0.564 16.145 1.00 83.25 133 ALA A N 1
ATOM 1065 C CA . ALA A 1 133 ? -18.000 -1.430 15.240 1.00 83.25 133 ALA A CA 1
ATOM 1066 C C . ALA A 1 133 ? -18.068 -0.887 13.803 1.00 83.25 133 ALA A C 1
ATOM 1068 O O . ALA A 1 133 ? -18.009 -1.662 12.852 1.00 83.25 133 ALA A O 1
ATOM 1069 N N . ASP A 1 134 ? -18.155 0.435 13.640 1.00 79.81 134 ASP A N 1
ATOM 1070 C CA . ASP A 1 134 ? -18.163 1.095 12.330 1.00 79.81 134 ASP A CA 1
ATOM 1071 C C . ASP A 1 134 ? -16.796 0.967 11.606 1.00 79.81 134 ASP A C 1
ATOM 1073 O O . ASP A 1 134 ? -16.713 1.199 10.400 1.00 79.81 134 ASP A O 1
ATOM 1077 N N . HIS A 1 135 ? -15.738 0.548 12.318 1.00 71.56 135 HIS A N 1
ATOM 1078 C CA . HIS A 1 135 ? -14.357 0.438 11.828 1.00 71.56 135 HIS A CA 1
ATOM 1079 C C . HIS A 1 135 ? -13.697 -0.930 12.135 1.00 71.56 135 HIS A C 1
ATOM 1081 O O . HIS A 1 135 ? -12.471 -1.049 12.178 1.00 71.56 135 HIS A O 1
ATOM 1087 N N . ASP A 1 136 ? -14.505 -1.978 12.331 1.00 63.38 136 ASP A N 1
ATOM 1088 C CA . ASP A 1 136 ? -14.102 -3.305 12.843 1.00 63.38 136 ASP A CA 1
ATOM 1089 C C . ASP A 1 136 ? -13.286 -4.162 11.848 1.00 63.38 136 ASP A C 1
ATOM 1091 O O . ASP A 1 136 ? -12.885 -5.284 12.159 1.00 63.38 136 ASP A O 1
ATOM 1095 N N . ASP A 1 137 ? -12.975 -3.645 10.654 1.00 61.34 137 ASP A N 1
ATOM 1096 C CA . ASP A 1 137 ? -12.162 -4.347 9.646 1.00 61.34 137 ASP A CA 1
ATOM 1097 C C . ASP A 1 137 ? -10.723 -4.643 10.131 1.00 61.34 137 ASP A C 1
ATOM 1099 O O . ASP A 1 137 ? -10.016 -5.470 9.549 1.00 61.34 137 ASP A O 1
ATOM 1103 N N . ILE A 1 138 ? -10.300 -4.019 11.235 1.00 55.66 138 ILE A N 1
ATOM 1104 C CA . ILE A 1 138 ? -8.996 -4.198 11.896 1.00 55.66 138 ILE A CA 1
ATOM 1105 C C . ILE A 1 138 ? -9.015 -5.391 12.884 1.00 55.66 138 ILE A C 1
ATOM 1107 O O . ILE A 1 138 ? -7.977 -5.798 13.408 1.00 55.66 138 ILE A O 1
ATOM 1111 N N . SER A 1 139 ? -10.180 -5.992 13.146 1.00 44.06 139 SER A N 1
ATOM 1112 C CA . SER A 1 139 ? -10.351 -6.973 14.219 1.00 44.06 139 SER A CA 1
ATOM 1113 C C . SER A 1 139 ? -9.901 -8.379 13.812 1.00 44.06 139 SER A C 1
ATOM 1115 O O . SER A 1 139 ? -10.449 -9.034 12.919 1.00 44.06 139 SER A O 1
ATOM 1117 N N . GLU A 1 140 ? -8.872 -8.868 14.501 1.00 40.22 140 GLU A N 1
ATOM 1118 C CA . GLU A 1 140 ? -8.379 -10.236 14.415 1.00 40.22 140 GLU A CA 1
ATOM 1119 C C . GLU A 1 140 ? -9.508 -11.201 14.825 1.00 40.22 140 GLU A C 1
ATOM 1121 O O . GLU A 1 140 ? -9.842 -11.348 16.004 1.00 40.22 140 GLU A O 1
ATOM 1126 N N . LYS A 1 141 ? -10.143 -11.860 13.844 1.00 38.91 141 LYS A N 1
ATOM 1127 C CA . LYS A 1 141 ? -11.117 -12.927 14.114 1.00 38.91 141 LYS A CA 1
ATOM 1128 C C . LYS A 1 141 ? -10.417 -14.034 14.899 1.00 38.91 141 LYS A C 1
ATOM 1130 O O . LYS A 1 141 ? -9.744 -14.877 14.310 1.00 38.91 141 LYS A O 1
ATOM 1135 N N . LYS A 1 142 ? -10.614 -14.061 16.221 1.00 37.62 142 LYS A N 1
ATOM 1136 C CA . LYS A 1 142 ? -10.301 -15.228 17.050 1.00 37.62 142 LYS A CA 1
ATOM 1137 C C . LYS A 1 142 ? -10.975 -16.450 16.431 1.00 37.62 142 LYS A C 1
ATOM 1139 O O . LYS A 1 142 ? -12.204 -16.519 16.370 1.00 37.62 142 LYS A O 1
ATOM 1144 N N . GLU A 1 143 ? -10.165 -17.401 15.977 1.00 36.66 143 GLU A N 1
ATOM 1145 C CA . GLU A 1 143 ? -10.610 -18.743 15.622 1.00 36.66 143 GLU A CA 1
ATOM 1146 C C . GLU A 1 143 ? -11.405 -19.322 16.794 1.00 36.66 143 GLU A C 1
ATOM 1148 O O . GLU A 1 143 ? -10.887 -19.555 17.887 1.00 36.66 143 GLU A O 1
ATOM 1153 N N . GLN A 1 144 ? -12.704 -19.510 16.572 1.00 38.41 144 GLN A N 1
ATOM 1154 C CA . GLN A 1 144 ? -13.562 -20.244 17.485 1.00 38.41 144 GLN A CA 1
ATOM 1155 C C . GLN A 1 144 ? -13.078 -21.694 17.491 1.00 38.41 144 GLN A C 1
ATOM 1157 O O . GLN A 1 144 ? -13.208 -22.403 16.492 1.00 38.41 144 GLN A O 1
ATOM 1162 N N . SER A 1 145 ? -12.497 -22.131 18.612 1.00 44.31 145 SER A N 1
ATOM 1163 C CA . SER A 1 145 ? -12.145 -23.531 18.823 1.00 44.31 145 SER A CA 1
ATOM 1164 C C . SER A 1 145 ? -13.398 -24.385 18.641 1.00 44.31 145 SER A C 1
ATOM 1166 O O . SER A 1 145 ? -14.372 -24.234 19.385 1.00 44.31 145 SER A O 1
ATOM 1168 N N . ALA A 1 146 ? -13.375 -25.276 17.653 1.00 43.66 146 ALA A N 1
ATOM 1169 C CA . ALA A 1 146 ? -14.417 -26.270 17.459 1.00 43.66 146 ALA A CA 1
ATOM 1170 C C . ALA A 1 146 ? -14.598 -27.114 18.740 1.00 43.66 146 ALA A C 1
ATOM 1172 O O . ALA A 1 146 ? -13.603 -27.469 19.382 1.00 43.66 146 ALA A O 1
ATOM 1173 N N . PRO A 1 147 ? -15.836 -27.467 19.130 1.00 47.53 147 PRO A N 1
ATOM 1174 C CA . PRO A 1 147 ? -16.060 -28.358 20.257 1.00 47.53 147 PRO A CA 1
ATOM 1175 C C . PRO A 1 147 ? -15.551 -29.758 19.898 1.00 47.53 147 PRO A C 1
ATOM 1177 O O . PRO A 1 147 ? -16.098 -30.434 19.025 1.00 47.53 147 PRO A O 1
ATOM 1180 N N . SER A 1 148 ? -14.485 -30.190 20.577 1.00 45.66 148 SER A N 1
ATOM 1181 C CA . SER A 1 148 ? -14.008 -31.570 20.518 1.00 45.66 148 SER A CA 1
ATOM 1182 C C . SER A 1 148 ? -15.116 -32.488 21.031 1.00 45.66 148 SER A C 1
ATOM 1184 O O . SER A 1 148 ? -15.444 -32.498 22.220 1.00 45.66 148 SER A O 1
ATOM 1186 N N . SER A 1 149 ? -15.741 -33.209 20.101 1.00 46.41 149 SER A N 1
ATOM 1187 C CA . SER A 1 149 ? -16.728 -34.237 20.401 1.00 46.41 149 SER A CA 1
ATOM 1188 C C . SER A 1 149 ? -16.017 -35.387 21.104 1.00 46.41 149 SER A C 1
ATOM 1190 O O . SER A 1 149 ? -15.187 -36.075 20.517 1.00 46.41 149 SER A O 1
ATOM 1192 N N . ARG A 1 150 ? -16.327 -35.556 22.389 1.00 42.59 150 ARG A N 1
ATOM 1193 C CA . ARG A 1 150 ? -15.904 -36.693 23.201 1.00 42.59 150 ARG A CA 1
ATOM 1194 C C . ARG A 1 150 ? -16.781 -37.896 22.834 1.00 42.59 150 ARG A C 1
ATOM 1196 O O . ARG A 1 150 ? -17.958 -37.907 23.185 1.00 42.59 150 ARG A O 1
ATOM 1203 N N . THR A 1 151 ? -16.206 -38.868 22.133 1.00 58.22 151 THR A N 1
ATOM 1204 C CA . THR A 1 151 ? -16.621 -40.284 22.179 1.00 58.22 151 THR A CA 1
ATOM 1205 C C . THR A 1 151 ? -15.830 -41.008 23.249 1.00 58.22 151 THR A C 1
ATOM 1207 O O . THR A 1 151 ? -14.610 -40.735 23.330 1.00 58.22 151 THR A O 1
#

Organism: NCBI:txid568900

Sequence (151 aa):
MHCSTPKHGPIQPTQDRHQSMAQHQQRLKLQKLTSSLQQTKNTFLIFRGTETALKKQLLETVSDTFTKTLKHKMYGYAQVTAREILAHLDAAYGTVDADDIKDNEKRMNATWNPSQPIKDLYNQVKDAQKFAADHDDISEKKEQSAPSSRT

Radius of gyration: 38.22 Å; chains: 1; bounding box: 87×54×123 Å

Secondary structure (DSSP, 8-state):
--PPPP-PPPP-TTHHHHHHHHHHHHHHHHHHHHHHHHHHHHHHHHHHHHHHHHHHHHHHHS-GGGTGGG-BTTTBTTT--HHHHHHHHHHHHTTS-HHHHHHHHHHHTPPPPTTS-HHHHHHHHHHHHHHHHTTGGG-------------